Protein AF-A0A379VXX0-F1 (afdb_monomer_lite)

Sequence (144 aa):
MDGVSVEQVAHLVIGVLWHQRQAGAVLHPAFESYRREGKTFMMTQKERTSRYMPSIGPKTRKPAYASFEKINGFHRLIGAKSNPSWYQHWINRTLSNGNNLFISSLAETVLRCLFAALKMAGFGKKILIQKAKKHGGWYLRRWW

Organism: Salmonella enterica I (NCBI:txid59201)

Foldseek 3Di:
DDAFDPVLVVQLLVVVQVVLVVLVLADDPLCPQCQQAVDPVSSQPCPGNVVPDDHDDPPHRDRAFEFCDDGRSHFHCADDPVDGGPSLVSCCVRGVVNDNPDDSVNSVVVVVVSQVVCVVVQQKDWADRVVDPPTTTIGGRDDD

pLDDT: mean 75.3, std 15.14, range [34.03, 92.81]

Structure (mmCIF, N/CA/C/O backbone):
data_AF-A0A379VXX0-F1
#
_entry.id   AF-A0A379VXX0-F1
#
loop_
_atom_site.group_PDB
_atom_site.id
_atom_site.type_symbol
_atom_site.label_atom_id
_atom_site.label_alt_id
_atom_site.label_comp_id
_atom_site.label_asym_id
_atom_site.label_entity_id
_atom_site.label_seq_id
_atom_site.pdbx_PDB_ins_code
_atom_site.Cartn_x
_atom_site.Cartn_y
_atom_site.Cartn_z
_atom_site.occupancy
_atom_site.B_iso_or_equiv
_atom_site.auth_seq_id
_atom_site.auth_comp_id
_atom_site.auth_asym_id
_atom_site.auth_atom_id
_atom_site.pdbx_PDB_model_num
ATOM 1 N N . MET A 1 1 ? -21.415 3.212 23.063 1.00 42.62 1 MET A N 1
ATOM 2 C CA . MET A 1 1 ? -20.331 3.281 22.063 1.00 42.62 1 MET A CA 1
ATOM 3 C C . MET A 1 1 ? -20.785 2.433 20.900 1.00 42.62 1 MET A C 1
ATOM 5 O O . MET A 1 1 ? -20.757 1.216 21.028 1.00 42.62 1 MET A O 1
ATOM 9 N N . ASP A 1 2 ? -21.276 3.052 19.830 1.00 59.62 2 ASP A N 1
ATOM 10 C CA . ASP A 1 2 ? -21.607 2.298 18.623 1.00 59.62 2 ASP A CA 1
ATOM 11 C C . ASP A 1 2 ? -20.300 1.771 18.030 1.00 59.62 2 ASP A C 1
ATOM 13 O O . ASP A 1 2 ? -19.376 2.533 17.734 1.00 59.62 2 ASP A O 1
ATOM 17 N N . GLY A 1 3 ? -20.172 0.446 18.010 1.00 70.31 3 GLY A N 1
ATOM 18 C CA . GLY A 1 3 ? -18.989 -0.238 17.508 1.00 70.31 3 GLY A CA 1
ATOM 19 C C . GLY A 1 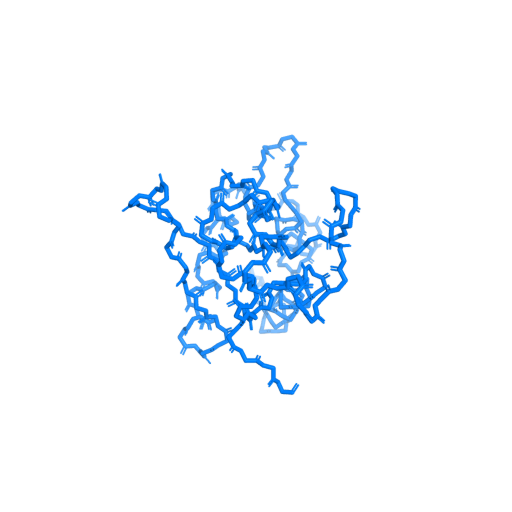3 ? -18.832 -0.079 15.997 1.00 70.31 3 GLY A C 1
ATOM 20 O O . GLY A 1 3 ? -19.732 0.376 15.295 1.00 70.31 3 GLY A O 1
ATOM 21 N N . VAL A 1 4 ? -17.675 -0.495 15.483 1.00 81.31 4 VAL A N 1
ATOM 22 C CA . VAL A 1 4 ? -17.437 -0.571 14.036 1.00 81.31 4 VAL A CA 1
ATOM 23 C C . VAL A 1 4 ? -18.378 -1.612 13.419 1.00 81.31 4 VAL A C 1
ATOM 25 O O . VAL A 1 4 ? -18.386 -2.764 13.856 1.00 81.31 4 VAL A O 1
ATOM 28 N N . SER A 1 5 ? -19.148 -1.227 12.398 1.00 88.62 5 SER A N 1
ATOM 29 C CA . SER A 1 5 ? -20.090 -2.128 11.723 1.00 88.62 5 SER A CA 1
ATOM 30 C C . SER A 1 5 ? -19.406 -3.017 10.677 1.00 88.62 5 SER A C 1
ATOM 32 O O . SER A 1 5 ? -18.348 -2.688 10.133 1.00 88.62 5 SER A O 1
ATOM 34 N N . VAL A 1 6 ? -20.035 -4.149 10.341 1.00 88.31 6 VAL A N 1
ATOM 35 C CA . VAL A 1 6 ? -19.550 -5.058 9.284 1.00 88.31 6 VAL A CA 1
ATOM 36 C C . VAL A 1 6 ? -19.478 -4.346 7.929 1.00 88.31 6 VAL A C 1
ATOM 38 O O . VAL A 1 6 ? -18.529 -4.544 7.172 1.00 88.31 6 VAL A O 1
ATOM 41 N N . GLU A 1 7 ? -20.435 -3.466 7.644 1.00 90.38 7 GLU A N 1
ATOM 42 C CA . GLU A 1 7 ? -20.488 -2.676 6.410 1.00 90.38 7 GLU A CA 1
ATOM 43 C C . GLU A 1 7 ? -19.305 -1.706 6.301 1.00 90.38 7 GLU A C 1
ATOM 45 O O . GLU A 1 7 ? -18.676 -1.606 5.246 1.00 90.38 7 GLU A O 1
ATOM 50 N N . GLN A 1 8 ? -18.931 -1.042 7.401 1.00 89.62 8 GLN A N 1
ATOM 51 C CA . GLN A 1 8 ? -17.756 -0.165 7.437 1.00 89.62 8 GLN A CA 1
ATOM 52 C C . GLN A 1 8 ? -16.464 -0.940 7.148 1.00 89.62 8 GLN A C 1
ATOM 54 O O . GLN A 1 8 ? -15.604 -0.467 6.397 1.00 89.62 8 GLN A O 1
ATOM 59 N N . VAL A 1 9 ? -16.337 -2.155 7.691 1.00 89.62 9 VAL A N 1
ATOM 60 C CA . VAL A 1 9 ? -15.200 -3.041 7.402 1.00 89.62 9 VAL A CA 1
ATOM 61 C C . VAL A 1 9 ? -15.215 -3.490 5.939 1.00 89.62 9 VAL A C 1
ATOM 63 O O . VAL A 1 9 ? -14.169 -3.472 5.289 1.00 89.62 9 VAL A O 1
ATOM 66 N N . ALA A 1 10 ? -16.377 -3.838 5.384 1.00 90.94 10 ALA A N 1
ATOM 67 C CA . ALA A 1 10 ? -16.504 -4.220 3.980 1.00 90.94 10 ALA A CA 1
ATOM 68 C C . ALA A 1 10 ? -16.093 -3.073 3.039 1.00 90.94 10 ALA A C 1
ATOM 70 O O . ALA A 1 10 ? -15.280 -3.282 2.135 1.00 90.94 10 ALA A O 1
ATOM 71 N N . HIS A 1 11 ? -16.559 -1.846 3.290 1.00 91.88 11 HIS A N 1
ATOM 72 C CA . HIS A 1 11 ? -16.158 -0.660 2.528 1.00 91.88 11 HIS A CA 1
ATOM 73 C C . HIS A 1 11 ? -14.656 -0.379 2.623 1.00 91.88 11 HIS A C 1
ATOM 75 O O . HIS A 1 11 ? -14.016 -0.058 1.613 1.00 91.88 11 HIS A O 1
ATOM 81 N N . LEU A 1 12 ? -14.064 -0.553 3.809 1.00 90.88 12 LEU A N 1
ATOM 82 C CA . LEU A 1 12 ? -12.619 -0.443 3.988 1.00 90.88 12 LEU A CA 1
ATOM 83 C C . LEU A 1 12 ? -11.882 -1.440 3.085 1.00 90.88 12 LEU A C 1
ATOM 85 O O . LEU A 1 12 ? -11.011 -1.039 2.308 1.00 90.88 12 LEU A O 1
ATOM 89 N N . VAL A 1 13 ? -12.246 -2.723 3.166 1.00 91.38 13 VAL A N 1
ATOM 90 C CA . VAL A 1 13 ? -11.616 -3.812 2.406 1.00 91.38 13 VAL A CA 1
ATOM 91 C C . VAL A 1 13 ? -11.747 -3.563 0.904 1.00 91.38 13 VAL A C 1
ATOM 93 O O . VAL A 1 13 ? -10.739 -3.553 0.194 1.00 91.38 13 VAL A O 1
ATOM 96 N N . ILE A 1 14 ? -12.966 -3.311 0.418 1.00 91.50 14 ILE A N 1
ATOM 97 C CA . ILE A 1 14 ? -13.251 -3.097 -1.006 1.00 91.50 14 ILE A CA 1
ATOM 98 C C . ILE A 1 14 ? -12.471 -1.893 -1.535 1.00 91.50 14 ILE A C 1
ATOM 100 O O . ILE A 1 14 ? -11.832 -1.994 -2.583 1.00 91.50 14 ILE A O 1
ATOM 104 N N . GLY A 1 15 ? -12.443 -0.779 -0.799 1.00 92.69 15 GLY A N 1
ATOM 105 C CA . GLY A 1 15 ? -11.695 0.406 -1.213 1.00 92.69 15 GLY A CA 1
ATOM 106 C C . GLY A 1 15 ? -10.187 0.158 -1.295 1.00 92.69 15 GLY A C 1
ATOM 107 O O . GLY A 1 15 ? -9.545 0.578 -2.258 1.00 92.69 15 GLY A O 1
ATOM 108 N N . VAL A 1 16 ? -9.611 -0.591 -0.348 1.00 90.94 16 VAL A N 1
ATOM 109 C CA . VAL A 1 16 ? -8.186 -0.965 -0.386 1.00 90.94 16 VAL A CA 1
ATOM 110 C C . VAL A 1 16 ? -7.865 -1.853 -1.591 1.00 90.94 16 VAL A C 1
ATOM 112 O O . VAL A 1 16 ? -6.839 -1.643 -2.248 1.00 90.94 16 VAL A O 1
ATOM 115 N N . LEU A 1 17 ? -8.727 -2.822 -1.906 1.00 88.94 17 LEU A N 1
ATOM 116 C CA . LEU A 1 17 ? -8.570 -3.690 -3.077 1.00 88.94 17 LEU A CA 1
ATOM 117 C C . LEU A 1 17 ? -8.696 -2.896 -4.382 1.00 88.94 17 LEU A C 1
ATOM 119 O O . LEU A 1 17 ? -7.861 -3.037 -5.278 1.00 88.94 17 LEU A O 1
ATOM 123 N N . TRP A 1 18 ? -9.694 -2.016 -4.470 1.00 90.75 18 TRP A N 1
ATOM 124 C CA . TRP A 1 18 ? -9.917 -1.152 -5.626 1.00 90.75 18 TRP A CA 1
ATOM 125 C C . TRP A 1 18 ? -8.751 -0.185 -5.855 1.00 90.75 18 TRP A C 1
ATOM 127 O O . TRP A 1 18 ? -8.276 -0.029 -6.980 1.00 90.75 18 TRP A O 1
ATOM 137 N N . HIS A 1 19 ? -8.205 0.405 -4.793 1.00 91.44 19 HIS A N 1
ATOM 138 C CA . HIS A 1 19 ? -7.039 1.273 -4.908 1.00 91.44 19 HIS A CA 1
ATOM 139 C C . HIS A 1 19 ? -5.795 0.510 -5.385 1.00 91.44 19 HIS A C 1
ATOM 141 O O . HIS A 1 19 ? -5.077 0.990 -6.262 1.00 91.44 19 HIS A O 1
ATOM 147 N N . GLN A 1 20 ? -5.557 -0.707 -4.879 1.00 86.31 20 GLN A N 1
ATOM 148 C CA . GLN A 1 20 ? -4.460 -1.559 -5.359 1.00 86.31 20 GLN A CA 1
ATOM 149 C C . GLN A 1 20 ? -4.633 -1.965 -6.826 1.00 86.31 20 GLN A C 1
ATOM 151 O O . GLN A 1 20 ? -3.660 -1.948 -7.585 1.00 86.31 20 GLN A O 1
ATOM 156 N N . ARG A 1 21 ? -5.867 -2.265 -7.247 1.00 85.50 21 ARG A N 1
ATOM 157 C CA . ARG A 1 21 ? -6.219 -2.485 -8.655 1.00 85.50 21 ARG A CA 1
ATOM 158 C C . ARG A 1 21 ? -5.842 -1.285 -9.510 1.00 85.50 21 ARG A C 1
ATOM 160 O O . ARG A 1 21 ? -5.107 -1.435 -10.482 1.00 85.50 21 ARG A O 1
ATOM 167 N N . GLN A 1 22 ? -6.312 -0.100 -9.132 1.00 88.19 22 GLN A N 1
ATOM 168 C CA . GLN A 1 22 ? -6.097 1.121 -9.901 1.00 88.19 22 GLN A CA 1
ATOM 169 C C . GLN A 1 22 ? -4.625 1.550 -9.913 1.00 88.19 22 GLN A C 1
ATOM 171 O O . GLN A 1 22 ? -4.177 2.205 -10.854 1.00 88.19 22 GLN A O 1
ATOM 176 N N . ALA A 1 23 ? -3.860 1.172 -8.889 1.00 86.69 23 ALA A N 1
ATOM 177 C CA . ALA A 1 23 ? -2.415 1.350 -8.825 1.00 86.69 23 ALA A CA 1
ATOM 178 C C . ALA A 1 23 ? -1.631 0.324 -9.666 1.00 86.69 23 ALA A C 1
ATOM 180 O O . ALA A 1 23 ? -0.407 0.412 -9.738 1.00 86.69 23 ALA A O 1
ATOM 181 N N . GLY A 1 24 ? -2.297 -0.656 -10.287 1.00 81.69 24 GLY A N 1
ATOM 182 C CA . GLY A 1 24 ? -1.649 -1.704 -11.072 1.00 81.69 24 GLY A CA 1
ATOM 183 C C . GLY A 1 24 ? -0.841 -2.689 -10.228 1.00 81.69 24 GLY A C 1
ATOM 184 O O . GLY A 1 24 ? 0.066 -3.320 -10.761 1.00 81.69 24 GLY A O 1
ATOM 185 N N . ALA A 1 25 ? -1.141 -2.832 -8.928 1.00 79.94 25 ALA A N 1
ATOM 186 C CA . ALA A 1 25 ? -0.465 -3.738 -7.988 1.00 79.94 25 ALA A CA 1
ATOM 187 C C . ALA A 1 25 ? -0.840 -5.219 -8.218 1.00 79.94 25 ALA A C 1
ATOM 189 O O . ALA A 1 25 ? -1.189 -5.962 -7.296 1.00 79.94 25 ALA A O 1
ATOM 190 N N . VAL A 1 26 ? -0.786 -5.634 -9.480 1.00 74.12 26 VAL A N 1
ATOM 191 C CA . VAL A 1 26 ? -1.138 -6.958 -9.980 1.00 74.12 26 VAL A CA 1
ATOM 192 C C . VAL A 1 26 ? 0.117 -7.803 -10.110 1.00 74.12 26 VAL A C 1
ATOM 194 O O . VAL A 1 26 ? 1.151 -7.332 -10.585 1.00 74.12 26 VAL A O 1
ATOM 197 N N . LEU A 1 27 ? 0.023 -9.075 -9.722 1.00 73.56 27 LEU A N 1
ATOM 198 C CA . LEU A 1 27 ? 1.085 -10.032 -9.992 1.00 73.56 27 LEU A CA 1
ATOM 199 C C . LEU A 1 27 ? 1.168 -10.317 -11.496 1.00 73.56 27 LEU A C 1
ATOM 201 O O . LEU A 1 27 ? 0.377 -11.093 -12.024 1.00 73.56 27 LEU A O 1
ATOM 205 N N . HIS A 1 28 ? 2.156 -9.735 -12.170 1.00 76.25 28 HIS A N 1
ATOM 206 C CA . HIS A 1 28 ? 2.498 -10.102 -13.541 1.00 76.25 28 HIS A CA 1
ATOM 207 C C . HIS A 1 28 ? 3.982 -10.500 -13.624 1.00 76.25 28 HIS A C 1
ATOM 209 O O . HIS A 1 28 ? 4.824 -9.739 -13.134 1.00 76.25 28 HIS A O 1
ATOM 215 N N . PRO A 1 29 ? 4.342 -11.639 -14.257 1.00 76.88 29 PRO A N 1
ATOM 216 C CA . PRO A 1 29 ? 5.734 -12.102 -14.355 1.00 76.88 29 PRO A CA 1
ATOM 217 C C . PRO A 1 29 ? 6.700 -11.053 -14.927 1.00 76.88 29 PRO A C 1
ATOM 219 O O . PRO A 1 29 ? 7.835 -10.936 -14.470 1.00 76.88 29 PRO A O 1
ATOM 222 N N . ALA A 1 30 ? 6.219 -10.221 -15.859 1.00 75.81 30 ALA A N 1
ATOM 223 C CA . ALA A 1 30 ? 6.962 -9.085 -16.423 1.00 75.81 30 ALA A CA 1
ATOM 224 C C . ALA A 1 30 ? 7.516 -8.109 -15.367 1.00 75.81 30 ALA A C 1
ATOM 226 O O . ALA A 1 30 ? 8.554 -7.487 -15.578 1.00 75.81 30 ALA A O 1
ATOM 227 N N . PHE A 1 31 ? 6.832 -7.958 -14.230 1.00 78.44 31 PHE A N 1
ATOM 228 C CA . PHE A 1 31 ? 7.190 -6.991 -13.193 1.00 78.44 31 PHE A CA 1
ATOM 229 C C . PHE A 1 31 ? 7.957 -7.611 -12.028 1.00 78.44 31 PHE A C 1
ATOM 231 O O . PHE A 1 31 ? 8.221 -6.919 -11.048 1.00 78.44 31 PHE A O 1
ATOM 238 N N . GLU A 1 32 ? 8.351 -8.883 -12.116 1.00 78.12 32 GLU A N 1
ATOM 239 C CA . GLU A 1 32 ? 9.059 -9.584 -11.043 1.00 78.12 32 GLU A CA 1
ATOM 240 C C . GLU A 1 32 ? 10.351 -8.862 -10.628 1.00 78.12 32 GLU A C 1
ATOM 242 O O . GLU A 1 32 ? 10.578 -8.619 -9.442 1.00 78.12 32 GLU A O 1
ATOM 247 N N . SER A 1 33 ? 11.173 -8.461 -11.600 1.00 75.69 33 SER A N 1
ATOM 248 C CA . SER A 1 33 ? 12.437 -7.756 -11.349 1.00 75.69 33 SER A CA 1
ATOM 249 C C . SER A 1 33 ? 12.201 -6.366 -10.746 1.00 75.69 33 SER A C 1
ATOM 251 O O . SER A 1 33 ? 12.845 -5.982 -9.770 1.00 75.69 33 SER A O 1
ATOM 253 N N . TYR A 1 34 ? 11.208 -5.633 -11.259 1.00 78.06 34 TYR A N 1
ATOM 254 C CA . TYR A 1 34 ? 10.787 -4.346 -10.697 1.00 78.06 34 TYR A CA 1
ATOM 255 C C . TYR A 1 34 ? 10.297 -4.482 -9.255 1.00 78.06 34 TYR A C 1
ATOM 257 O O . TYR A 1 34 ? 10.670 -3.697 -8.391 1.00 78.06 34 TYR A O 1
ATOM 265 N N . ARG A 1 35 ? 9.515 -5.519 -8.969 1.00 76.69 35 ARG A N 1
ATOM 266 C CA . ARG A 1 35 ? 8.966 -5.811 -7.645 1.00 76.69 35 ARG A CA 1
ATOM 267 C C . ARG A 1 35 ? 10.054 -6.133 -6.616 1.00 76.69 35 ARG A C 1
ATOM 269 O O . ARG A 1 35 ? 9.872 -5.849 -5.436 1.00 76.69 35 ARG A O 1
ATOM 276 N N . ARG A 1 36 ? 11.174 -6.724 -7.043 1.00 74.56 36 ARG A N 1
ATOM 277 C CA . ARG A 1 36 ? 12.315 -7.043 -6.166 1.00 74.56 36 ARG A CA 1
ATOM 278 C C . ARG A 1 36 ? 13.209 -5.849 -5.854 1.00 74.56 36 ARG A C 1
ATOM 280 O O . ARG A 1 36 ? 13.842 -5.856 -4.802 1.00 74.56 36 ARG A O 1
ATOM 287 N N . GLU A 1 37 ? 13.280 -4.861 -6.743 1.00 70.06 37 GLU A N 1
ATOM 288 C CA . GLU A 1 37 ? 14.262 -3.771 -6.643 1.00 70.06 37 GLU A CA 1
ATOM 289 C C . GLU A 1 37 ? 13.661 -2.364 -6.526 1.00 70.06 37 GLU A C 1
ATOM 291 O O . GLU A 1 37 ? 14.364 -1.436 -6.133 1.00 70.06 37 GLU A O 1
ATOM 296 N N . GLY A 1 38 ? 12.388 -2.174 -6.884 1.00 70.94 38 GLY A N 1
ATOM 297 C CA . GLY A 1 38 ? 11.721 -0.866 -6.931 1.00 70.94 38 GLY A CA 1
ATOM 298 C C . GLY A 1 38 ? 12.239 0.068 -8.034 1.00 70.94 38 GLY A C 1
ATOM 299 O O . GLY A 1 38 ? 11.945 1.262 -8.036 1.00 70.94 38 GLY A O 1
ATOM 300 N N . LYS A 1 39 ? 13.042 -0.444 -8.975 1.00 75.69 39 LYS A N 1
ATOM 301 C CA . LYS A 1 39 ? 13.692 0.346 -10.030 1.00 75.69 39 LYS A CA 1
ATOM 302 C C . LYS A 1 39 ? 13.000 0.168 -11.372 1.00 75.69 39 LYS A C 1
ATOM 304 O O . LYS A 1 39 ? 12.963 -0.934 -11.909 1.00 75.69 39 LYS A O 1
ATOM 309 N N . THR A 1 40 ? 12.536 1.270 -11.963 1.00 72.88 40 THR A N 1
ATOM 310 C CA . THR A 1 40 ? 11.836 1.265 -13.263 1.00 72.88 40 THR A CA 1
ATOM 311 C C . THR A 1 40 ? 12.665 0.649 -14.388 1.00 72.88 40 THR A C 1
ATOM 313 O O . THR A 1 40 ? 12.107 -0.061 -15.212 1.00 72.88 40 THR A O 1
ATOM 316 N N . PHE A 1 41 ? 13.988 0.845 -14.394 1.00 71.81 41 PHE A N 1
ATOM 317 C CA . PHE A 1 41 ? 14.883 0.254 -15.397 1.00 71.81 41 PHE A CA 1
ATOM 318 C C . PHE A 1 41 ? 14.733 -1.273 -15.515 1.00 71.81 41 PHE A C 1
ATOM 320 O O . PHE A 1 41 ? 14.826 -1.827 -16.606 1.00 71.81 41 PHE A O 1
ATOM 327 N N . MET A 1 42 ? 14.404 -1.950 -14.411 1.00 72.62 42 MET A N 1
ATOM 328 C CA . MET A 1 42 ? 14.205 -3.401 -14.385 1.00 72.62 42 MET A CA 1
ATOM 329 C C . MET A 1 42 ? 12.950 -3.857 -15.146 1.00 72.62 42 MET A C 1
ATOM 331 O O . MET A 1 42 ? 12.825 -5.043 -15.431 1.00 72.62 42 MET A O 1
ATOM 335 N N . MET A 1 43 ? 12.024 -2.944 -15.477 1.00 71.00 43 MET A N 1
ATOM 336 C CA . MET A 1 43 ? 10.845 -3.221 -16.314 1.00 71.00 43 MET A CA 1
ATOM 337 C C . MET A 1 43 ? 11.166 -3.192 -17.811 1.00 71.00 43 MET A C 1
ATOM 339 O O . MET A 1 43 ? 10.385 -3.723 -18.594 1.00 71.00 43 MET A O 1
ATOM 343 N N . THR A 1 44 ? 12.279 -2.568 -18.205 1.00 66.44 44 THR A N 1
ATOM 344 C CA . THR A 1 44 ? 12.640 -2.292 -19.608 1.00 66.44 44 THR A CA 1
ATOM 345 C C . THR A 1 44 ? 13.853 -3.111 -20.059 1.00 66.44 44 THR A C 1
ATOM 347 O O . THR A 1 44 ? 14.320 -2.960 -21.187 1.00 66.44 44 THR A O 1
ATOM 350 N N . GLN A 1 45 ? 14.388 -3.989 -19.200 1.00 65.94 45 GLN A N 1
ATOM 351 C CA . GLN A 1 45 ? 15.527 -4.831 -19.564 1.00 65.94 45 GLN A CA 1
ATOM 352 C C . GLN A 1 45 ? 15.187 -5.713 -20.772 1.00 65.94 45 GLN A C 1
ATOM 354 O O . GLN A 1 45 ? 14.186 -6.438 -20.792 1.00 65.94 45 GLN A O 1
ATOM 359 N N . LYS A 1 46 ? 16.052 -5.614 -21.791 1.00 53.03 46 LYS A N 1
ATOM 360 C CA . LYS A 1 46 ? 15.807 -6.102 -23.152 1.00 53.03 46 LYS A CA 1
ATOM 361 C C . LYS A 1 46 ? 15.479 -7.598 -23.231 1.00 53.03 46 LYS A C 1
ATOM 363 O O . LYS A 1 46 ? 14.692 -8.012 -24.076 1.00 53.03 46 LYS A O 1
ATOM 368 N N . GLU A 1 47 ? 16.025 -8.398 -22.324 1.00 53.84 47 GLU A N 1
ATOM 369 C CA . GLU A 1 47 ? 15.956 -9.862 -22.376 1.00 53.84 47 GLU A CA 1
ATOM 370 C C . GLU A 1 47 ? 14.612 -10.465 -21.944 1.00 53.84 47 GLU A C 1
ATOM 372 O O . GLU A 1 47 ? 14.371 -11.637 -22.219 1.00 53.84 47 GLU A O 1
ATOM 377 N N . ARG A 1 48 ? 13.723 -9.700 -21.292 1.00 61.78 48 ARG A N 1
ATOM 378 C CA . ARG A 1 48 ? 12.452 -10.235 -20.767 1.00 61.78 48 ARG A CA 1
ATOM 379 C C . ARG A 1 48 ? 11.231 -9.583 -21.388 1.00 61.78 48 ARG A C 1
ATOM 381 O O . ARG A 1 48 ? 10.518 -10.219 -22.145 1.00 61.78 48 ARG A O 1
ATOM 388 N N . THR A 1 49 ? 10.990 -8.319 -21.079 1.00 64.44 49 THR A N 1
ATOM 389 C CA . THR A 1 49 ? 9.721 -7.636 -21.372 1.00 64.44 49 THR A CA 1
ATOM 390 C C . THR A 1 49 ? 9.748 -6.865 -22.682 1.00 64.44 49 THR A C 1
ATOM 392 O O . THR A 1 49 ? 8.724 -6.774 -23.349 1.00 64.44 49 THR A O 1
ATOM 395 N N . SER A 1 50 ? 10.913 -6.369 -23.108 1.00 65.31 50 SER A N 1
ATOM 396 C CA . SER A 1 50 ? 11.025 -5.525 -24.309 1.00 65.31 50 SER A CA 1
ATOM 397 C C . SER A 1 50 ? 10.636 -6.217 -25.624 1.00 65.31 50 SER A C 1
ATOM 399 O O . SER A 1 50 ? 10.385 -5.537 -26.611 1.00 65.31 50 SER A O 1
ATOM 401 N N . ARG A 1 51 ? 10.583 -7.559 -25.640 1.00 71.62 51 ARG A N 1
ATOM 402 C CA . ARG A 1 51 ? 10.206 -8.348 -26.825 1.00 71.62 51 ARG A CA 1
ATOM 403 C C . ARG A 1 51 ? 8.713 -8.273 -27.148 1.00 71.62 51 ARG A C 1
ATOM 405 O O . ARG A 1 51 ? 8.346 -8.467 -28.297 1.00 71.62 51 ARG A O 1
ATOM 412 N N . TYR A 1 52 ? 7.869 -8.050 -26.141 1.00 77.00 52 TYR A N 1
ATOM 413 C CA . TYR A 1 52 ? 6.409 -8.116 -26.284 1.00 77.00 52 TYR A CA 1
ATOM 414 C C . TYR A 1 52 ? 5.659 -6.964 -25.597 1.00 77.00 52 TYR A C 1
ATOM 416 O O . TYR A 1 52 ? 4.464 -6.804 -25.821 1.00 77.00 52 TYR A O 1
ATOM 424 N N . MET A 1 53 ? 6.318 -6.159 -24.756 1.00 76.25 53 MET A N 1
ATOM 425 C CA . MET A 1 53 ? 5.733 -4.963 -24.145 1.00 76.25 53 MET A CA 1
ATOM 426 C C . MET A 1 53 ? 6.234 -3.678 -24.810 1.00 76.25 53 MET A C 1
ATOM 428 O O . MET A 1 53 ? 7.397 -3.607 -25.212 1.00 76.25 53 MET A O 1
ATOM 432 N N . PRO A 1 54 ? 5.403 -2.621 -24.834 1.00 75.44 54 PRO A N 1
ATOM 433 C CA . PRO A 1 54 ? 5.843 -1.299 -25.252 1.00 75.44 54 PRO A CA 1
ATOM 434 C C . PRO A 1 54 ? 6.932 -0.760 -24.318 1.00 75.44 54 PRO A C 1
ATOM 436 O O . PRO A 1 54 ? 7.015 -1.122 -23.139 1.00 75.44 54 PRO A O 1
ATOM 439 N N . SER A 1 55 ? 7.751 0.155 -24.838 1.00 71.75 55 SER A N 1
ATOM 440 C CA . SER A 1 55 ? 8.762 0.842 -24.034 1.00 71.75 55 SER A CA 1
ATOM 441 C C . SER A 1 55 ? 8.097 1.632 -22.902 1.00 71.75 55 SER A C 1
ATOM 443 O O . SER A 1 55 ? 7.278 2.520 -23.140 1.00 71.75 55 SER A O 1
ATOM 445 N N . ILE A 1 56 ? 8.445 1.305 -21.655 1.00 74.62 56 ILE A N 1
ATOM 446 C CA . ILE A 1 56 ? 7.961 2.013 -20.466 1.00 74.62 56 ILE A CA 1
ATOM 447 C C . ILE A 1 56 ? 8.951 3.124 -20.139 1.00 74.62 56 ILE A C 1
ATOM 449 O O . ILE A 1 56 ? 10.063 2.877 -19.665 1.00 74.62 56 ILE A O 1
ATOM 453 N N . GLY A 1 57 ? 8.526 4.360 -20.387 1.00 72.19 57 GLY A N 1
ATOM 454 C CA . GLY A 1 57 ? 9.309 5.549 -20.091 1.00 72.19 57 GLY A CA 1
ATOM 455 C C . GLY A 1 57 ? 9.263 5.938 -18.607 1.00 72.19 57 GLY A C 1
ATOM 456 O O . GLY A 1 57 ? 8.401 5.482 -17.849 1.00 72.19 57 GLY A O 1
ATOM 457 N N . PRO A 1 58 ? 10.142 6.855 -18.164 1.00 72.44 58 PRO A N 1
ATOM 458 C CA . PRO A 1 58 ? 10.151 7.349 -16.786 1.00 72.44 58 PRO A CA 1
ATOM 459 C C . PRO A 1 58 ? 8.814 7.948 -16.330 1.00 72.44 58 PRO A C 1
ATOM 461 O O . PRO A 1 58 ? 8.480 7.812 -15.150 1.00 72.44 58 PRO A O 1
ATOM 464 N N . LYS A 1 59 ? 8.070 8.568 -17.262 1.00 77.56 59 LYS A N 1
ATOM 465 C CA . LYS A 1 59 ? 6.772 9.232 -17.045 1.00 77.56 59 LYS A CA 1
ATOM 466 C C . LYS A 1 59 ? 5.564 8.289 -17.120 1.00 77.56 59 LYS A C 1
ATOM 468 O O . LYS A 1 59 ? 4.468 8.688 -16.744 1.00 77.56 59 LYS A O 1
ATOM 473 N N . THR A 1 60 ? 5.736 7.057 -17.597 1.00 78.75 60 THR A N 1
ATOM 474 C CA . THR A 1 60 ? 4.643 6.081 -17.656 1.00 78.75 60 THR A CA 1
ATOM 475 C C . THR A 1 60 ? 4.220 5.702 -16.238 1.00 78.75 60 THR A C 1
ATOM 477 O O . THR A 1 60 ? 5.062 5.530 -15.351 1.00 78.75 60 THR A O 1
ATOM 480 N N . ARG A 1 61 ? 2.909 5.566 -16.012 1.00 76.31 61 ARG A N 1
ATOM 481 C CA . ARG A 1 61 ? 2.368 5.130 -14.722 1.00 76.31 61 ARG A CA 1
ATOM 482 C C . ARG A 1 61 ? 2.824 3.699 -14.437 1.00 76.31 61 ARG A C 1
ATOM 484 O O . ARG A 1 61 ? 2.632 2.810 -15.261 1.00 76.31 61 ARG A O 1
ATOM 491 N N . LYS A 1 62 ? 3.446 3.487 -13.279 1.00 79.38 62 LYS A N 1
ATOM 492 C CA . LYS A 1 62 ? 4.025 2.193 -12.890 1.00 79.38 62 LYS A CA 1
ATOM 493 C C . LYS A 1 62 ? 3.130 1.500 -11.869 1.00 79.38 62 LYS A C 1
ATOM 495 O O . LYS A 1 62 ? 2.485 2.198 -11.085 1.00 79.38 62 LYS A O 1
ATOM 500 N N . PRO A 1 63 ? 3.150 0.157 -11.826 1.00 84.06 63 PRO A N 1
ATOM 501 C CA . PRO A 1 63 ? 2.613 -0.600 -10.707 1.00 84.06 63 PRO A CA 1
ATOM 502 C C . PRO A 1 63 ? 3.138 -0.058 -9.375 1.00 84.06 63 PRO A C 1
ATOM 504 O O . PRO A 1 63 ? 4.354 0.017 -9.176 1.00 84.06 63 PRO A O 1
ATOM 507 N N . ALA A 1 64 ? 2.240 0.304 -8.464 1.00 84.94 64 ALA A N 1
ATOM 508 C CA . ALA A 1 64 ? 2.602 0.762 -7.129 1.00 84.94 64 ALA A CA 1
ATOM 509 C C . ALA A 1 64 ? 2.024 -0.178 -6.070 1.00 84.94 64 ALA A C 1
ATOM 511 O O . ALA A 1 64 ? 0.846 -0.124 -5.718 1.00 84.94 64 ALA A O 1
ATOM 512 N N . TYR A 1 65 ? 2.878 -1.061 -5.561 1.00 84.88 65 TYR A N 1
ATOM 513 C CA . TYR A 1 65 ? 2.505 -2.041 -4.544 1.00 84.88 65 TYR A CA 1
ATOM 514 C C . TYR A 1 65 ? 2.469 -1.412 -3.150 1.00 84.88 65 TYR A C 1
ATOM 516 O O . TYR A 1 65 ? 3.201 -0.465 -2.866 1.00 84.88 65 TYR A O 1
ATOM 524 N N . ALA A 1 66 ? 1.647 -1.963 -2.261 1.00 88.31 66 ALA A N 1
ATOM 525 C CA . ALA A 1 66 ? 1.527 -1.481 -0.891 1.00 88.31 66 ALA A CA 1
ATOM 526 C C . ALA A 1 66 ? 2.704 -1.957 -0.021 1.00 88.31 66 ALA A C 1
ATOM 528 O O . ALA A 1 66 ? 3.033 -3.143 -0.003 1.00 88.31 66 ALA A O 1
ATOM 529 N N . SER A 1 67 ? 3.322 -1.053 0.738 1.00 87.56 67 SER A N 1
ATOM 530 C CA . SER A 1 67 ? 4.423 -1.355 1.662 1.00 87.56 67 SER A CA 1
ATOM 531 C C . SER A 1 67 ? 4.303 -0.529 2.939 1.00 87.56 67 SER A C 1
ATOM 533 O O . SER A 1 67 ? 3.977 0.652 2.883 1.00 87.56 67 SER A O 1
ATOM 535 N N . PHE A 1 68 ? 4.600 -1.114 4.100 1.00 86.38 68 PHE A N 1
ATOM 536 C CA . PHE A 1 68 ? 4.708 -0.344 5.350 1.00 86.38 68 PHE A CA 1
ATOM 537 C C . PHE A 1 68 ? 5.934 0.572 5.352 1.00 86.38 68 PHE A C 1
ATOM 539 O O . PHE A 1 68 ? 5.933 1.647 5.950 1.00 86.38 68 PHE A O 1
ATOM 546 N N . GLU A 1 69 ? 6.961 0.175 4.615 1.00 83.50 69 GLU A N 1
ATOM 547 C CA . GLU A 1 69 ? 8.221 0.889 4.535 1.00 83.50 69 GLU A CA 1
ATOM 548 C C . GLU A 1 69 ? 8.318 1.753 3.290 1.00 83.50 69 GLU A C 1
ATOM 550 O O . GLU A 1 69 ? 7.643 1.522 2.280 1.00 83.50 69 GLU A O 1
ATOM 555 N N . LYS A 1 70 ? 9.205 2.745 3.363 1.00 83.69 70 LYS A N 1
ATOM 556 C CA . LYS A 1 70 ? 9.503 3.636 2.249 1.00 83.69 70 LYS A CA 1
ATOM 557 C C . LYS A 1 70 ? 10.358 2.896 1.220 1.00 83.69 70 LYS A C 1
ATOM 559 O O . LYS A 1 70 ? 11.565 2.760 1.388 1.00 83.69 70 LYS A O 1
ATOM 564 N N . ILE A 1 71 ? 9.720 2.458 0.141 1.00 81.81 71 ILE A N 1
ATOM 565 C CA . ILE A 1 71 ? 10.365 1.776 -0.983 1.00 81.81 71 ILE A CA 1
ATOM 566 C C . ILE A 1 71 ? 10.068 2.567 -2.252 1.00 81.81 71 ILE A C 1
ATOM 568 O O . ILE A 1 71 ? 8.942 3.015 -2.465 1.00 81.81 71 ILE A O 1
ATOM 572 N N . ASN A 1 72 ? 11.087 2.777 -3.084 1.00 78.25 72 ASN A N 1
ATOM 573 C CA . ASN A 1 72 ? 10.922 3.541 -4.315 1.00 78.25 72 ASN A CA 1
ATOM 574 C C . ASN A 1 72 ? 9.956 2.823 -5.274 1.00 78.25 72 ASN A C 1
ATOM 576 O O . ASN A 1 72 ? 10.052 1.611 -5.451 1.00 78.25 72 ASN A O 1
ATOM 580 N N . GLY A 1 73 ? 9.015 3.566 -5.860 1.00 77.69 73 GLY A N 1
ATOM 581 C CA . GLY A 1 73 ? 7.972 3.026 -6.740 1.00 77.69 73 GLY A CA 1
ATOM 582 C C . GLY A 1 73 ? 6.812 2.310 -6.033 1.00 77.69 73 GLY A C 1
ATOM 583 O O . GLY A 1 73 ? 5.893 1.848 -6.703 1.00 77.69 73 GLY A O 1
ATOM 584 N N . PHE A 1 74 ? 6.820 2.214 -4.700 1.00 85.50 74 PHE A N 1
ATOM 585 C CA . PHE A 1 74 ? 5.769 1.558 -3.917 1.00 85.50 74 PHE A CA 1
ATOM 586 C C . PHE A 1 74 ? 4.922 2.599 -3.181 1.00 85.50 74 PHE A C 1
ATOM 588 O O . PHE A 1 74 ? 5.413 3.648 -2.758 1.00 85.50 74 PHE A O 1
ATOM 595 N N . HIS A 1 75 ? 3.643 2.293 -2.981 1.00 89.06 75 HIS A N 1
ATOM 596 C CA . HIS A 1 75 ? 2.779 3.089 -2.124 1.00 89.06 75 HIS A CA 1
ATOM 597 C C . HIS A 1 75 ? 3.058 2.772 -0.659 1.00 89.06 75 HIS A C 1
ATOM 599 O O . HIS A 1 75 ? 2.896 1.638 -0.201 1.00 89.06 75 HIS A O 1
ATOM 605 N N . ARG A 1 76 ? 3.431 3.804 0.095 1.00 89.88 76 ARG A N 1
ATOM 606 C CA . ARG A 1 76 ? 3.620 3.691 1.536 1.00 89.88 76 ARG A CA 1
ATOM 607 C C . ARG A 1 76 ? 2.259 3.634 2.235 1.00 89.88 76 ARG A C 1
ATOM 609 O O . ARG A 1 76 ? 1.423 4.510 2.034 1.00 89.88 76 ARG A O 1
ATOM 616 N N . LEU A 1 77 ? 2.046 2.612 3.058 1.00 90.06 77 LEU A N 1
ATOM 61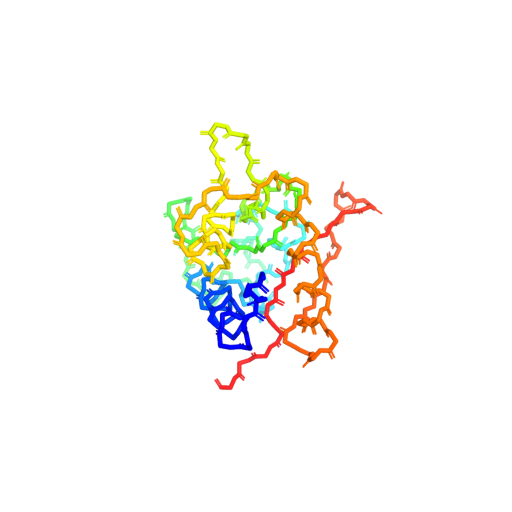7 C CA . LEU A 1 77 ? 0.817 2.395 3.824 1.00 90.06 77 LEU A CA 1
ATOM 618 C C . LEU A 1 77 ? 0.670 3.406 4.961 1.00 90.06 77 LEU A C 1
ATOM 620 O O . LEU A 1 77 ? -0.436 3.868 5.213 1.00 90.06 77 LEU A O 1
ATOM 624 N N . ILE A 1 78 ? 1.776 3.802 5.591 1.00 90.25 78 ILE A N 1
ATOM 625 C CA . ILE A 1 78 ? 1.804 4.807 6.660 1.00 90.25 78 ILE A CA 1
ATOM 626 C C . ILE A 1 78 ? 2.667 5.984 6.217 1.00 90.25 78 ILE A C 1
ATOM 628 O O . ILE A 1 78 ? 3.875 5.846 6.042 1.00 90.25 78 ILE A O 1
ATOM 632 N N . GLY A 1 79 ? 2.034 7.129 5.987 1.00 85.94 79 GLY A N 1
ATOM 633 C CA . GLY A 1 79 ? 2.676 8.389 5.629 1.00 85.94 79 GLY A CA 1
ATOM 634 C C . GLY A 1 79 ? 3.278 9.118 6.830 1.00 85.94 79 GLY A C 1
ATOM 635 O O . GLY A 1 79 ? 3.273 8.627 7.959 1.00 85.94 79 GLY A O 1
ATOM 636 N N . ALA A 1 80 ? 3.829 10.303 6.575 1.00 83.44 80 ALA A N 1
ATOM 637 C CA . ALA A 1 80 ? 4.273 11.196 7.644 1.00 83.44 80 ALA A CA 1
ATOM 638 C C . ALA A 1 80 ? 3.058 11.867 8.305 1.00 83.44 80 ALA A C 1
ATOM 640 O O . ALA A 1 80 ? 1.999 11.961 7.693 1.00 83.44 80 ALA A O 1
ATOM 641 N N . LYS A 1 81 ? 3.211 12.401 9.523 1.00 79.25 81 LYS 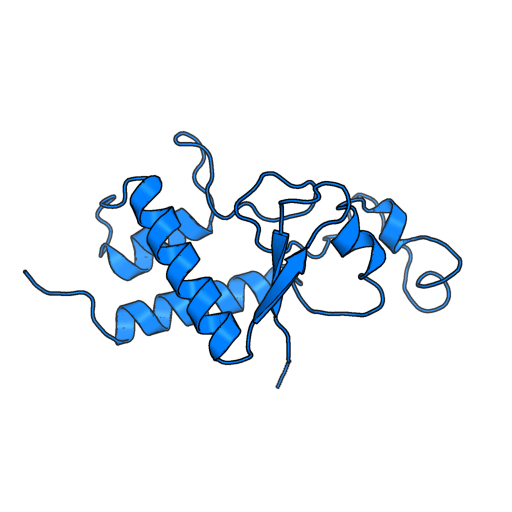A N 1
ATOM 642 C CA . LYS A 1 81 ? 2.120 13.119 10.212 1.00 79.25 81 LYS A CA 1
ATOM 643 C C . LYS A 1 81 ? 1.587 14.305 9.394 1.00 79.25 81 LYS A C 1
ATOM 645 O O . LYS A 1 81 ? 0.386 14.530 9.365 1.00 79.25 81 LYS A O 1
ATOM 650 N N . SER A 1 82 ? 2.478 15.027 8.712 1.00 82.38 82 SER A N 1
ATOM 651 C CA . SER A 1 82 ? 2.140 16.159 7.838 1.00 82.38 82 SER A CA 1
ATOM 652 C C . SER A 1 82 ? 1.623 15.751 6.457 1.00 82.38 82 SER A C 1
ATOM 654 O O . SER A 1 82 ? 1.012 16.564 5.777 1.00 82.38 82 SER A O 1
ATOM 656 N N . ASN A 1 83 ? 1.878 14.512 6.028 1.00 85.31 83 ASN A N 1
ATOM 657 C CA . ASN A 1 83 ? 1.442 13.995 4.735 1.00 85.31 83 ASN A CA 1
ATOM 658 C C . ASN A 1 83 ? 1.038 12.518 4.884 1.00 85.31 83 ASN A C 1
ATOM 660 O O . ASN A 1 83 ? 1.843 11.616 4.590 1.00 85.31 83 ASN A O 1
ATOM 664 N N . PRO A 1 84 ? -0.156 12.266 5.448 1.00 87.31 84 PRO A N 1
ATOM 665 C CA . PRO A 1 84 ? -0.678 10.921 5.629 1.00 87.31 84 PRO A CA 1
ATOM 666 C C . PRO A 1 84 ? -0.890 10.231 4.281 1.00 87.31 84 PRO A C 1
ATOM 668 O O . PRO A 1 84 ? -1.137 10.854 3.251 1.00 87.31 84 PRO A O 1
ATOM 671 N N . SER A 1 85 ? -0.780 8.907 4.282 1.00 91.06 85 SER A N 1
ATOM 672 C CA . SER A 1 85 ? -1.003 8.119 3.076 1.00 91.06 85 SER A CA 1
ATOM 673 C C . SER A 1 85 ? -2.482 8.119 2.677 1.00 91.06 85 SER A C 1
ATOM 675 O O . SER A 1 85 ? -3.377 8.310 3.505 1.00 91.06 85 SER A O 1
ATOM 677 N N . TRP A 1 86 ? -2.745 7.765 1.417 1.00 92.81 86 TRP A N 1
ATOM 678 C CA . TRP A 1 86 ? -4.101 7.477 0.943 1.00 92.81 86 TRP A CA 1
ATOM 679 C C . TRP A 1 86 ? -4.827 6.458 1.842 1.00 92.81 86 TRP A C 1
ATOM 681 O O . TRP A 1 86 ? -6.004 6.627 2.143 1.00 92.81 86 TRP A O 1
ATOM 691 N N . TYR A 1 87 ? -4.117 5.438 2.337 1.00 91.19 87 TYR A N 1
ATOM 692 C CA . TYR A 1 87 ? -4.692 4.392 3.190 1.00 91.19 87 TYR A CA 1
ATOM 693 C C . TYR A 1 87 ? -5.125 4.921 4.558 1.00 91.19 87 TYR A C 1
ATOM 695 O O . TYR A 1 87 ? -6.171 4.523 5.061 1.00 91.19 87 TYR A O 1
ATOM 703 N N . GLN A 1 88 ? -4.350 5.835 5.147 1.00 89.50 88 GLN A N 1
ATOM 704 C CA . GLN A 1 88 ? -4.723 6.486 6.405 1.00 89.50 88 GLN A CA 1
ATOM 705 C C . GLN A 1 88 ? -5.967 7.359 6.218 1.00 89.50 88 GLN A C 1
ATOM 707 O O . GLN A 1 88 ? -6.883 7.312 7.034 1.00 89.50 88 GLN A O 1
ATOM 712 N N . HIS A 1 89 ? -6.044 8.102 5.113 1.00 89.75 89 HIS A N 1
ATOM 713 C CA . HIS A 1 89 ? -7.248 8.857 4.769 1.00 89.75 89 HIS A CA 1
ATOM 714 C C . HIS A 1 89 ? -8.462 7.962 4.537 1.00 89.75 89 HIS A C 1
ATOM 716 O O . HIS A 1 89 ? -9.557 8.306 4.975 1.00 89.75 89 HIS A O 1
ATOM 722 N N . TRP A 1 90 ? -8.276 6.815 3.884 1.00 91.50 90 TRP A N 1
ATOM 723 C CA . TRP A 1 90 ? -9.362 5.874 3.647 1.00 91.50 90 TRP A CA 1
ATOM 724 C C . TRP A 1 90 ? -9.901 5.286 4.954 1.00 91.50 90 TRP A C 1
ATOM 726 O O . TRP A 1 90 ? -11.107 5.323 5.166 1.00 91.50 90 TRP A O 1
ATOM 736 N N . ILE A 1 91 ? -9.020 4.871 5.874 1.00 89.81 91 ILE A N 1
ATOM 737 C CA . ILE A 1 91 ? -9.412 4.393 7.211 1.00 89.81 91 ILE A CA 1
ATOM 738 C C . ILE A 1 91 ? -10.243 5.435 7.958 1.00 89.81 91 ILE A C 1
ATOM 740 O O . ILE A 1 91 ? -11.307 5.107 8.480 1.00 89.81 91 ILE A O 1
ATOM 744 N N . ASN A 1 92 ? -9.796 6.692 7.974 1.00 87.50 92 ASN A N 1
ATOM 745 C CA . ASN A 1 92 ? -10.514 7.760 8.670 1.00 87.50 92 ASN A CA 1
ATOM 746 C C . ASN A 1 92 ? -11.896 8.017 8.051 1.00 87.50 92 ASN A C 1
ATOM 748 O O . ASN A 1 92 ? -12.850 8.311 8.767 1.00 87.50 92 ASN A O 1
ATOM 752 N N . ARG A 1 93 ? -12.021 7.879 6.726 1.00 87.19 93 ARG A N 1
ATOM 753 C CA . ARG A 1 93 ? -13.305 8.024 6.030 1.00 87.19 93 ARG A CA 1
ATOM 754 C C . ARG A 1 93 ? -14.259 6.868 6.310 1.00 87.19 93 ARG A C 1
ATOM 756 O O 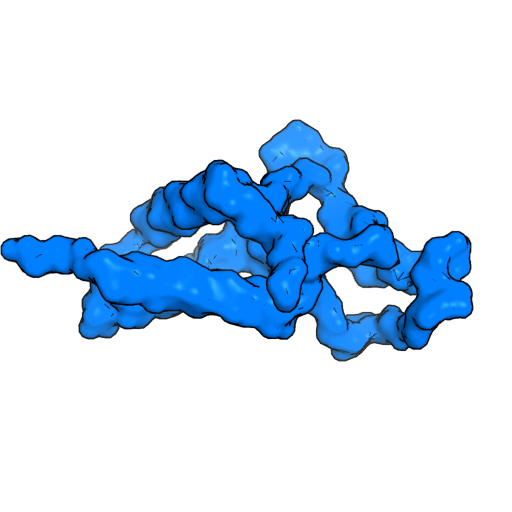. ARG A 1 93 ? -15.446 7.117 6.469 1.00 87.19 93 ARG A O 1
ATOM 763 N N . THR A 1 94 ? -13.767 5.631 6.357 1.00 87.88 94 THR A N 1
ATOM 764 C CA . THR A 1 94 ? -14.632 4.448 6.482 1.00 87.88 94 THR A CA 1
ATOM 765 C C . THR A 1 94 ? -14.971 4.092 7.922 1.00 87.88 94 THR A C 1
ATOM 767 O O . THR A 1 94 ? -16.078 3.636 8.176 1.00 87.88 94 THR A O 1
ATOM 770 N N . LEU A 1 95 ? -14.027 4.252 8.856 1.00 82.69 95 LEU A N 1
ATOM 771 C CA . LEU A 1 95 ? -14.183 3.778 10.235 1.00 82.69 95 LEU A CA 1
ATOM 772 C C . LEU A 1 95 ? -14.506 4.892 11.236 1.00 82.69 95 LEU A C 1
ATOM 774 O O . LEU A 1 95 ? -15.083 4.604 12.277 1.00 82.69 95 LEU A O 1
ATOM 778 N N . SER A 1 96 ? -14.142 6.147 10.957 1.00 71.19 96 SER A N 1
ATOM 779 C CA . SER A 1 96 ? -14.301 7.226 11.944 1.00 71.19 96 SER A CA 1
ATOM 780 C C . SER A 1 96 ? -15.508 8.137 11.735 1.00 71.19 96 SER A C 1
ATOM 782 O O . SER A 1 96 ? -15.602 9.157 12.420 1.00 71.19 96 SER A O 1
ATOM 784 N N . ASN A 1 97 ? -16.384 7.854 10.765 1.00 66.94 97 ASN A N 1
ATOM 785 C CA . ASN A 1 97 ? -17.493 8.743 10.383 1.00 66.94 97 ASN A CA 1
ATOM 786 C C . ASN A 1 97 ? -17.072 10.227 10.222 1.00 66.94 97 ASN A C 1
ATOM 788 O O . ASN A 1 97 ? -17.845 11.133 10.514 1.00 66.94 97 ASN A O 1
ATOM 792 N N . GLY A 1 98 ? -15.833 10.495 9.785 1.00 57.09 98 GLY A N 1
ATOM 793 C CA . GLY A 1 98 ? -15.311 11.855 9.583 1.00 57.09 98 GLY A CA 1
ATOM 794 C C . GLY A 1 98 ? -14.528 12.469 10.752 1.00 57.09 98 GLY A C 1
ATOM 795 O O . GLY A 1 98 ? -13.847 13.471 10.540 1.00 57.09 98 GLY A O 1
ATOM 796 N N . ASN A 1 99 ? -14.510 11.860 11.943 1.00 60.34 99 ASN A N 1
ATOM 797 C CA . ASN A 1 99 ? -13.630 12.311 13.024 1.00 60.34 99 ASN A CA 1
ATOM 798 C C . ASN A 1 99 ? -12.197 11.801 12.792 1.00 60.34 99 ASN A C 1
ATOM 800 O O . ASN A 1 99 ? -11.968 10.644 12.452 1.00 60.34 99 ASN A O 1
ATOM 804 N N . ASN A 1 100 ? -11.178 12.639 12.968 1.00 63.44 100 ASN A N 1
ATOM 805 C CA . ASN A 1 100 ? -9.780 12.258 12.722 1.00 63.44 100 ASN A CA 1
ATOM 806 C C . ASN A 1 100 ? -9.211 11.424 13.900 1.00 63.44 100 ASN A C 1
ATOM 808 O O . ASN A 1 100 ? -8.240 11.811 14.540 1.00 63.44 100 ASN A O 1
ATOM 812 N N . LEU A 1 101 ? -9.876 10.310 14.235 1.00 62.12 101 LEU A N 1
ATOM 813 C CA . LEU A 1 101 ? -9.702 9.541 15.478 1.00 62.12 101 LEU A CA 1
ATOM 814 C C . LEU A 1 101 ? -8.429 8.684 15.521 1.00 62.12 101 LEU A C 1
ATOM 816 O O . LEU A 1 101 ? -8.014 8.252 16.595 1.00 62.12 101 LEU A O 1
ATOM 820 N N . PHE A 1 102 ? -7.803 8.405 14.377 1.00 62.28 102 PHE A N 1
ATOM 821 C CA . PHE A 1 102 ? -6.697 7.454 14.321 1.00 62.28 102 PHE A CA 1
ATOM 822 C C . PHE A 1 102 ? -5.334 8.139 14.463 1.00 62.28 102 PHE A C 1
ATOM 824 O O . PHE A 1 102 ? -4.846 8.816 13.557 1.00 62.28 102 PHE A O 1
ATOM 831 N N . ILE A 1 103 ? -4.666 7.867 15.587 1.00 64.56 103 ILE A N 1
ATOM 832 C CA . ILE A 1 103 ? -3.216 8.045 15.731 1.00 64.56 103 ILE A CA 1
ATOM 833 C C . ILE A 1 103 ? -2.523 7.108 14.725 1.00 64.56 103 ILE A C 1
ATOM 835 O O . ILE A 1 103 ? -2.994 5.997 14.468 1.00 64.56 103 ILE A O 1
ATOM 839 N N . SER A 1 104 ? -1.395 7.534 14.147 1.00 68.25 104 SER A N 1
ATOM 840 C CA . SER A 1 104 ? -0.657 6.779 13.119 1.00 68.25 104 SER A CA 1
ATOM 841 C C . SER A 1 104 ? -0.373 5.320 13.499 1.00 68.25 104 SER A C 1
ATOM 843 O O . SER A 1 104 ? -0.427 4.453 12.629 1.00 68.25 104 SER A O 1
ATOM 845 N N . SER A 1 105 ? -0.128 5.043 14.783 1.00 75.06 105 SER A N 1
ATOM 846 C CA . SER A 1 105 ? 0.086 3.693 15.315 1.00 75.06 105 SER A CA 1
ATOM 847 C C . SER A 1 105 ? -1.151 2.796 15.197 1.00 75.06 105 SER A C 1
ATOM 849 O O . SER A 1 105 ? -1.029 1.636 14.812 1.00 75.06 105 SER A O 1
ATOM 851 N N . LEU A 1 106 ? -2.350 3.319 15.461 1.00 83.38 106 LEU A N 1
ATOM 852 C CA . LEU A 1 106 ? -3.590 2.546 15.369 1.00 83.38 106 LEU A CA 1
ATOM 853 C C . LEU A 1 106 ? -3.941 2.236 13.909 1.00 83.38 106 LEU A C 1
ATOM 855 O O . LEU A 1 106 ? -4.295 1.102 13.588 1.00 83.38 106 LEU A O 1
ATOM 859 N N . ALA A 1 107 ? -3.762 3.210 13.010 1.00 85.44 107 ALA A N 1
ATOM 860 C CA . ALA A 1 107 ? -3.934 2.995 11.572 1.00 85.44 107 ALA A CA 1
ATOM 861 C C . ALA A 1 107 ? -2.984 1.906 11.042 1.00 85.44 107 ALA A C 1
ATOM 863 O O . ALA A 1 107 ? -3.372 1.080 10.215 1.00 85.44 107 ALA A O 1
ATOM 864 N N . GLU A 1 108 ? -1.748 1.865 11.545 1.00 88.69 108 GLU A N 1
ATOM 865 C CA . GLU A 1 108 ? -0.794 0.814 11.206 1.00 88.69 108 GLU A CA 1
ATOM 866 C C . GLU A 1 108 ? -1.270 -0.567 11.660 1.00 88.69 108 GLU A C 1
ATOM 868 O O . GLU A 1 108 ? -1.264 -1.497 10.852 1.00 88.69 108 GLU A O 1
ATOM 873 N N . THR A 1 109 ? -1.729 -0.700 12.905 1.00 89.50 109 THR A N 1
ATOM 874 C CA . THR A 1 109 ? -2.272 -1.960 13.434 1.00 89.50 109 THR A CA 1
ATOM 875 C C . THR A 1 109 ? -3.452 -2.455 12.600 1.00 89.50 109 THR A C 1
ATOM 877 O O . THR A 1 109 ? -3.457 -3.610 12.175 1.00 89.50 109 THR A O 1
ATOM 880 N N . VAL A 1 110 ? -4.406 -1.574 12.279 1.00 89.25 110 VAL A N 1
ATOM 881 C CA . VAL A 1 110 ? -5.571 -1.910 11.443 1.00 89.25 110 VAL A CA 1
ATOM 882 C C . VAL A 1 110 ? -5.133 -2.407 10.064 1.00 89.25 110 VAL A C 1
ATOM 884 O O . VAL A 1 110 ? -5.578 -3.467 9.619 1.00 89.25 110 VAL A O 1
ATOM 887 N N . LEU A 1 111 ? -4.213 -1.701 9.396 1.00 90.06 111 LEU A N 1
ATOM 888 C CA . LEU A 1 111 ? -3.700 -2.132 8.092 1.00 90.06 111 LEU A CA 1
ATOM 889 C C . LEU A 1 111 ? -2.948 -3.462 8.190 1.00 90.06 111 LEU A C 1
ATOM 891 O O . LEU A 1 111 ? -3.100 -4.312 7.316 1.00 90.06 111 LEU A O 1
ATOM 895 N N . ARG A 1 112 ? -2.149 -3.685 9.238 1.00 91.00 112 ARG A N 1
ATOM 896 C CA . ARG A 1 112 ? -1.437 -4.959 9.429 1.00 91.00 112 ARG A CA 1
ATOM 897 C C . ARG A 1 112 ? -2.417 -6.123 9.551 1.00 91.00 112 ARG A C 1
ATOM 899 O O . ARG A 1 112 ? -2.223 -7.127 8.864 1.00 91.00 112 ARG A O 1
ATOM 906 N N . CYS A 1 113 ? -3.475 -5.964 10.344 1.00 90.81 113 CYS A N 1
ATOM 907 C CA . CYS A 1 113 ? -4.543 -6.954 10.475 1.00 90.81 113 CYS A CA 1
ATOM 908 C C . CYS A 1 113 ? -5.261 -7.191 9.141 1.00 90.81 113 CYS A C 1
ATOM 910 O O . CYS A 1 113 ? -5.404 -8.337 8.718 1.00 90.81 113 CYS A O 1
ATOM 912 N N . LEU A 1 114 ? -5.628 -6.123 8.427 1.00 90.44 114 LEU A N 1
ATOM 913 C CA . LEU A 1 114 ? -6.296 -6.208 7.128 1.00 90.44 114 LEU A CA 1
ATOM 914 C C . LEU A 1 114 ? -5.463 -6.988 6.101 1.00 90.44 114 LEU A C 1
ATOM 916 O O . LEU A 1 114 ? -5.949 -7.929 5.479 1.00 90.44 114 LEU A O 1
ATOM 920 N N . PHE A 1 115 ? -4.190 -6.630 5.928 1.00 87.62 115 PHE A N 1
ATOM 921 C CA . PHE A 1 115 ? -3.318 -7.308 4.968 1.00 87.62 115 PHE A CA 1
ATOM 922 C C . PHE A 1 115 ? -2.992 -8.750 5.386 1.00 87.62 115 PHE A C 1
ATOM 924 O O . PHE A 1 115 ? -2.813 -9.607 4.517 1.00 87.62 115 PHE A O 1
ATOM 931 N N . ALA A 1 116 ? -2.957 -9.052 6.689 1.00 88.06 116 ALA A N 1
ATOM 932 C CA . ALA A 1 116 ? -2.855 -10.424 7.180 1.00 88.06 11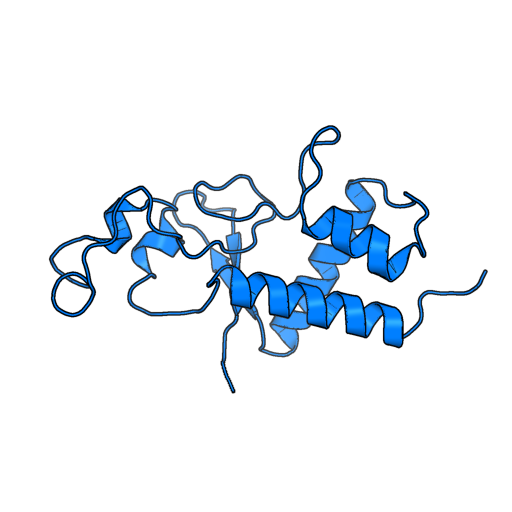6 ALA A CA 1
ATOM 933 C C . ALA A 1 116 ? -4.112 -11.243 6.841 1.00 88.06 116 ALA A C 1
ATOM 935 O O . ALA A 1 116 ? -3.983 -12.335 6.286 1.00 88.06 116 ALA A O 1
ATOM 936 N N . ALA A 1 117 ? -5.308 -10.695 7.068 1.00 87.50 117 ALA A N 1
ATOM 937 C CA . ALA A 1 117 ? -6.572 -11.338 6.714 1.00 87.50 117 ALA A CA 1
ATOM 938 C C . ALA A 1 117 ? -6.687 -11.570 5.197 1.00 87.50 117 ALA A C 1
ATOM 940 O O . ALA A 1 117 ? -6.974 -12.682 4.757 1.00 87.50 117 ALA A O 1
ATOM 941 N N . LEU A 1 118 ? -6.342 -10.570 4.377 1.00 85.88 118 LEU A N 1
ATOM 942 C CA . LEU A 1 118 ? -6.302 -10.702 2.914 1.00 85.88 118 LEU A CA 1
ATOM 943 C C . LEU A 1 118 ? -5.309 -11.772 2.444 1.00 85.88 118 LEU A C 1
ATOM 945 O O . LEU A 1 118 ? -5.546 -12.448 1.442 1.00 85.88 118 LEU A O 1
ATOM 949 N N . LYS A 1 119 ? -4.187 -11.946 3.153 1.00 85.31 119 LYS A N 1
ATOM 950 C CA . LYS A 1 119 ? -3.231 -13.025 2.877 1.00 85.31 119 LYS A CA 1
ATOM 951 C C . LYS A 1 119 ? -3.846 -14.393 3.146 1.00 85.31 119 LYS A C 1
ATOM 953 O O . LYS A 1 119 ? -3.664 -15.294 2.331 1.00 85.31 119 LYS A O 1
ATOM 958 N N . MET A 1 120 ? -4.509 -14.543 4.293 1.00 81.06 120 MET A N 1
ATOM 959 C CA . MET A 1 120 ? -5.146 -15.795 4.709 1.00 81.06 120 MET A CA 1
ATOM 960 C C . MET A 1 120 ? -6.277 -16.178 3.756 1.00 81.06 120 MET A C 1
ATOM 962 O O . MET A 1 120 ? -6.345 -17.324 3.331 1.00 81.06 120 MET A O 1
ATOM 966 N N . ALA A 1 121 ? -7.073 -15.201 3.323 1.00 81.56 121 ALA A N 1
ATOM 967 C CA . ALA A 1 121 ? -8.137 -15.379 2.337 1.00 81.56 121 ALA A CA 1
ATOM 968 C C . ALA A 1 121 ? -7.632 -15.629 0.897 1.00 81.56 121 ALA A C 1
ATOM 970 O O . ALA A 1 121 ? -8.425 -15.805 -0.019 1.00 81.56 121 ALA A O 1
ATOM 971 N N . GLY A 1 122 ? -6.315 -15.615 0.659 1.00 78.44 122 GLY A N 1
ATOM 972 C CA . GLY A 1 122 ? -5.725 -15.893 -0.654 1.00 78.44 122 GLY A CA 1
ATOM 973 C C . GLY A 1 122 ? -5.703 -14.711 -1.630 1.00 78.44 122 GLY A C 1
ATOM 974 O O . GLY A 1 122 ? -5.056 -14.812 -2.675 1.00 78.44 122 GLY A O 1
ATOM 975 N N . PHE A 1 123 ? -6.305 -13.570 -1.280 1.00 69.88 123 PHE A N 1
ATOM 976 C CA . PHE A 1 123 ? -6.289 -12.350 -2.097 1.00 69.88 123 PHE A CA 1
ATOM 977 C C . PHE A 1 123 ? -4.919 -11.680 -2.143 1.00 69.88 123 PHE A C 1
ATOM 979 O O . PHE A 1 123 ? -4.567 -11.072 -3.150 1.00 69.88 123 PHE A O 1
ATOM 986 N N . GLY A 1 124 ? -4.122 -11.817 -1.081 1.00 63.28 124 GLY A N 1
ATOM 987 C CA . GLY A 1 124 ? -2.795 -11.220 -0.964 1.00 63.28 124 GLY A CA 1
ATOM 988 C C . GLY A 1 124 ? -1.646 -12.234 -0.953 1.00 63.28 124 GLY A C 1
ATOM 989 O O . GLY A 1 124 ? -1.762 -13.357 -0.449 1.00 63.28 124 GLY A O 1
ATOM 990 N N . LYS A 1 125 ? -0.464 -11.838 -1.433 1.00 63.84 125 LYS A N 1
ATOM 991 C CA . LYS A 1 125 ? 0.797 -12.513 -1.068 1.00 63.84 125 LYS A CA 1
ATOM 992 C C . LYS A 1 125 ? 1.804 -11.483 -0.569 1.00 63.84 125 LYS A C 1
ATOM 994 O O . LYS A 1 125 ? 1.965 -10.410 -1.144 1.00 63.84 125 LYS A O 1
ATOM 999 N N . LYS A 1 126 ? 2.479 -11.822 0.531 1.00 60.72 126 LYS A N 1
ATOM 1000 C CA . LYS A 1 126 ? 3.596 -11.033 1.054 1.00 60.72 126 LYS A CA 1
ATOM 1001 C C . LYS A 1 126 ? 4.808 -11.251 0.151 1.00 60.72 126 LYS A C 1
ATOM 1003 O O . LYS A 1 126 ? 5.144 -12.386 -0.184 1.00 60.72 126 LYS A O 1
ATOM 1008 N N . ILE A 1 127 ? 5.452 -10.165 -0.233 1.00 58.62 127 ILE A N 1
ATOM 1009 C CA . ILE A 1 127 ? 6.702 -10.115 -0.986 1.00 58.62 127 ILE A CA 1
ATOM 1010 C C . ILE A 1 127 ? 7.813 -9.859 0.007 1.00 58.62 127 ILE A C 1
ATOM 1012 O O . ILE A 1 127 ? 7.649 -9.004 0.864 1.00 58.62 127 ILE A O 1
ATOM 1016 N N . LEU A 1 128 ? 8.954 -10.515 -0.155 1.00 50.94 128 LEU A N 1
ATOM 1017 C CA . LEU A 1 128 ? 10.211 -10.071 0.441 1.00 50.94 128 LEU A CA 1
ATOM 1018 C C . LEU A 1 128 ? 11.020 -9.355 -0.646 1.00 50.94 128 LEU A C 1
ATOM 1020 O O . LEU A 1 128 ? 11.136 -9.865 -1.762 1.00 50.94 128 LEU A O 1
ATOM 1024 N N . ILE A 1 129 ? 11.518 -8.156 -0.350 1.00 51.59 129 ILE A N 1
ATOM 1025 C CA . ILE A 1 129 ? 12.298 -7.331 -1.282 1.00 51.59 129 ILE A CA 1
ATOM 1026 C C . ILE A 1 129 ? 13.776 -7.564 -0.962 1.00 51.59 129 ILE A C 1
ATOM 1028 O O . ILE A 1 129 ? 14.225 -7.287 0.143 1.00 51.59 129 ILE A O 1
ATOM 1032 N N . GLN A 1 130 ? 14.540 -8.113 -1.914 1.00 41.28 130 GLN A N 1
ATOM 1033 C CA . GLN A 1 130 ? 15.870 -8.697 -1.657 1.00 41.28 130 GLN A CA 1
ATOM 1034 C C . GLN A 1 130 ? 16.903 -7.717 -1.090 1.00 41.28 130 GLN A C 1
ATOM 1036 O O . GLN A 1 130 ? 17.771 -8.128 -0.321 1.00 41.28 130 GLN A O 1
ATOM 1041 N N . LYS A 1 131 ? 16.810 -6.423 -1.424 1.00 42.12 131 LYS A N 1
ATOM 1042 C CA . LYS A 1 131 ? 17.759 -5.414 -0.922 1.00 42.12 131 LYS A CA 1
ATOM 1043 C C . LYS A 1 131 ? 17.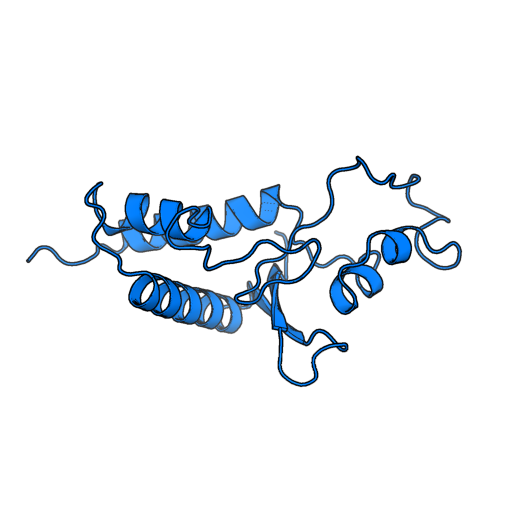603 -5.111 0.569 1.00 42.12 131 LYS A C 1
ATOM 1045 O O . LYS A 1 131 ? 18.454 -4.460 1.163 1.00 42.12 131 LYS A O 1
ATOM 1050 N N . ALA A 1 132 ? 16.544 -5.634 1.170 1.00 39.56 132 ALA A N 1
ATOM 1051 C CA . ALA A 1 132 ? 16.298 -5.603 2.585 1.00 39.56 132 ALA A CA 1
ATOM 1052 C C . ALA A 1 132 ? 15.926 -7.013 3.040 1.00 39.56 132 ALA A C 1
ATOM 1054 O O . ALA A 1 132 ? 14.760 -7.398 3.016 1.00 39.56 132 ALA A O 1
ATOM 1055 N N . LYS A 1 133 ? 16.905 -7.784 3.521 1.00 36.44 133 LYS A N 1
ATOM 1056 C CA . LYS A 1 133 ? 16.704 -9.133 4.090 1.00 36.44 133 LYS A CA 1
ATOM 1057 C C . LYS A 1 133 ? 15.700 -9.193 5.277 1.00 36.44 133 LYS A C 1
ATOM 1059 O O . LYS A 1 133 ? 15.541 -10.251 5.871 1.00 36.44 133 LYS A O 1
ATOM 1064 N N . LYS A 1 134 ? 14.997 -8.097 5.609 1.00 39.38 134 LYS A N 1
ATOM 1065 C CA . LYS A 1 134 ? 13.938 -7.984 6.628 1.00 39.38 134 LYS A CA 1
ATOM 1066 C C . LYS A 1 134 ? 12.600 -7.386 6.139 1.00 39.38 134 LYS A C 1
ATOM 1068 O O . LYS A 1 134 ? 11.650 -7.380 6.918 1.00 39.38 134 LYS A O 1
ATOM 1073 N N . HIS A 1 135 ? 12.473 -6.920 4.889 1.00 46.88 135 HIS A N 1
ATOM 1074 C CA . HIS A 1 135 ? 11.396 -5.988 4.510 1.00 46.88 135 HIS A CA 1
ATOM 1075 C C . HIS A 1 135 ? 10.577 -6.432 3.289 1.00 46.88 135 HIS A C 1
ATOM 1077 O O . HIS A 1 135 ? 11.080 -7.090 2.374 1.00 46.88 135 HIS A O 1
ATOM 1083 N N . GLY A 1 136 ? 9.277 -6.116 3.291 1.00 47.88 136 GLY A N 1
ATOM 1084 C CA . GLY A 1 136 ? 8.331 -6.717 2.355 1.00 47.88 136 GLY A CA 1
ATOM 1085 C C . GLY A 1 136 ? 7.080 -5.902 2.033 1.00 47.88 136 GLY A C 1
ATOM 1086 O O . GLY A 1 136 ? 6.523 -5.238 2.904 1.00 47.88 136 GLY A O 1
ATOM 1087 N N . GLY A 1 137 ? 6.632 -5.994 0.777 1.00 51.97 137 GLY A N 1
ATOM 1088 C CA . GLY A 1 137 ? 5.396 -5.388 0.264 1.00 51.97 137 GLY A CA 1
ATOM 1089 C C . GLY A 1 137 ? 4.271 -6.407 0.046 1.00 51.97 137 GLY A C 1
ATOM 1090 O O . GLY A 1 137 ? 4.473 -7.614 0.176 1.00 51.97 137 GLY A O 1
ATOM 1091 N N . TRP A 1 138 ? 3.083 -5.931 -0.309 1.00 49.09 138 TRP A N 1
ATOM 1092 C CA . TRP A 1 138 ? 1.883 -6.734 -0.554 1.00 49.09 138 TRP A CA 1
ATOM 1093 C C . TRP A 1 138 ? 1.333 -6.494 -1.965 1.00 49.09 138 TRP A C 1
ATOM 1095 O O . TRP A 1 138 ? 1.462 -5.397 -2.507 1.00 49.09 138 TRP A O 1
ATOM 1105 N N . TYR A 1 139 ? 0.724 -7.525 -2.554 1.00 51.81 139 TYR A N 1
ATOM 1106 C CA . TYR A 1 139 ? 0.098 -7.476 -3.880 1.00 51.81 139 TYR A CA 1
ATOM 1107 C C . TYR A 1 139 ? -1.082 -8.440 -3.985 1.00 51.81 139 TYR A C 1
ATOM 1109 O O . TYR A 1 139 ? -1.183 -9.382 -3.191 1.00 51.81 139 TYR A O 1
ATOM 1117 N N . LEU A 1 140 ? -1.907 -8.235 -5.015 1.00 43.62 140 LEU A N 1
ATOM 1118 C CA . LEU A 1 140 ? -3.077 -9.054 -5.319 1.00 43.62 140 LEU A CA 1
ATOM 1119 C C . LEU A 1 140 ? -2.707 -10.313 -6.110 1.00 43.62 140 LEU A C 1
ATOM 1121 O O . LEU A 1 140 ? -2.056 -10.237 -7.154 1.00 43.62 140 LEU A O 1
ATOM 1125 N N . ARG A 1 141 ? -3.112 -11.480 -5.601 1.00 39.81 141 ARG A N 1
ATOM 1126 C CA . ARG A 1 141 ? -2.659 -12.788 -6.096 1.00 39.81 141 ARG A CA 1
ATOM 1127 C C . ARG A 1 141 ? -3.496 -13.348 -7.256 1.00 39.81 141 ARG A C 1
ATOM 1129 O O . ARG A 1 141 ? -2.973 -14.166 -8.006 1.00 39.81 141 ARG A O 1
ATOM 1136 N N . ARG A 1 142 ? -4.764 -12.952 -7.404 1.00 34.03 142 ARG A N 1
ATOM 1137 C CA . ARG A 1 142 ? -5.687 -13.520 -8.401 1.00 34.03 142 ARG A CA 1
ATOM 1138 C C . ARG A 1 142 ? -6.681 -12.464 -8.887 1.00 34.03 142 ARG A C 1
ATOM 1140 O O . ARG A 1 142 ? -7.152 -11.665 -8.083 1.00 34.03 142 ARG A O 1
ATOM 1147 N N . TRP A 1 143 ? -6.963 -12.485 -10.185 1.00 45.94 143 TRP A N 1
ATOM 1148 C CA . TRP A 1 143 ? -8.090 -11.795 -10.808 1.00 45.94 143 TRP A CA 1
ATOM 1149 C C . TRP A 1 143 ? -9.169 -12.834 -11.107 1.00 45.94 143 TRP A C 1
ATOM 1151 O O . TRP A 1 143 ? -8.838 -13.929 -11.567 1.00 45.94 143 TRP A O 1
ATOM 1161 N N . TRP A 1 144 ? -10.410 -12.505 -10.766 1.00 42.03 144 TRP A N 1
ATOM 1162 C CA . TRP A 1 144 ? -11.605 -13.035 -11.422 1.00 42.03 144 TRP A CA 1
ATOM 1163 C C . TRP A 1 144 ? -11.766 -12.354 -12.776 1.00 42.03 144 TRP A C 1
ATOM 1165 O O . TRP A 1 144 ? -11.436 -11.142 -12.849 1.00 42.03 144 TRP A O 1
#

Radius of gyration: 16.45 Å; chains: 1; bounding box: 39×32×49 Å

Secondary structure (DSSP, 8-state):
--PPPHHHHHHHHHHHHHHHHHTT-B--GGGHHHHHH--GGGGS-TTTTTTTSPP--TTSPPP--EESS--TTSEESS-BTTB--HHHHHHHHHHSTT-----HHHHHHHHHHHHHHHHHTTSEEEPPPTTSTT--EEEE----